Protein AF-A0A953TVZ5-F1 (afdb_monomer)

Structure (mmCIF, N/CA/C/O backbone):
data_AF-A0A953TVZ5-F1
#
_entry.id   AF-A0A953TVZ5-F1
#
loop_
_atom_site.group_PDB
_atom_site.id
_atom_site.type_symbol
_atom_site.label_atom_id
_atom_site.label_alt_id
_atom_site.label_comp_id
_atom_site.label_asym_id
_atom_site.label_entity_id
_atom_site.label_seq_id
_atom_site.pdbx_PDB_ins_code
_atom_site.Cartn_x
_atom_site.Cartn_y
_atom_site.Cartn_z
_atom_site.occupancy
_atom_site.B_iso_or_equiv
_atom_site.auth_seq_id
_atom_site.auth_comp_id
_atom_site.auth_asym_id
_atom_site.auth_atom_id
_atom_site.pdbx_PDB_model_num
ATOM 1 N N . MET A 1 1 ? -24.838 18.370 -8.145 1.00 48.75 1 MET A N 1
ATOM 2 C CA . MET A 1 1 ? -24.082 18.381 -6.867 1.00 48.75 1 MET A CA 1
ATOM 3 C C . MET A 1 1 ? -22.594 18.071 -7.115 1.00 48.75 1 MET A C 1
ATOM 5 O O . MET A 1 1 ? -22.077 17.103 -6.578 1.00 48.75 1 MET A O 1
ATOM 9 N N . ILE A 1 2 ? -21.896 18.879 -7.929 1.00 51.97 2 ILE A N 1
ATOM 10 C CA . ILE A 1 2 ? -20.473 18.679 -8.297 1.00 51.97 2 ILE A CA 1
ATOM 11 C C . ILE A 1 2 ? -19.688 19.963 -7.980 1.00 51.97 2 ILE A C 1
ATOM 13 O O . ILE A 1 2 ? -19.163 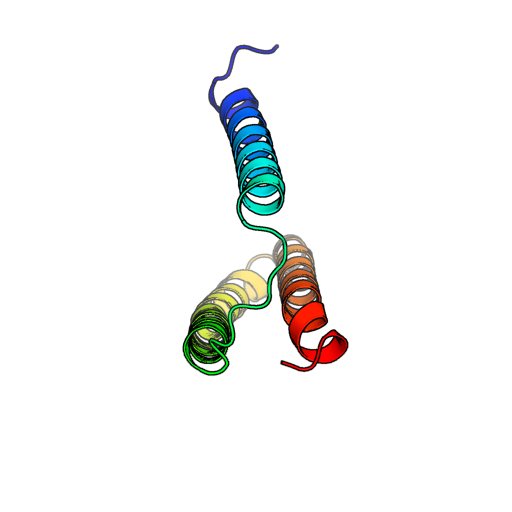20.629 -8.860 1.00 51.97 2 ILE A O 1
ATOM 17 N N . THR A 1 3 ? -19.688 20.383 -6.715 1.00 54.81 3 THR A N 1
ATOM 18 C CA . THR A 1 3 ? -18.975 21.599 -6.266 1.00 54.81 3 THR A CA 1
ATOM 19 C C . THR A 1 3 ? -18.305 21.423 -4.903 1.00 54.81 3 THR A C 1
ATOM 21 O O . THR A 1 3 ? -17.937 22.397 -4.255 1.00 54.81 3 THR A O 1
ATOM 24 N N . LYS A 1 4 ? -18.110 20.176 -4.450 1.00 62.78 4 LYS A N 1
ATOM 25 C CA . LYS A 1 4 ? -17.201 19.896 -3.336 1.00 62.78 4 LYS A CA 1
ATOM 26 C C . LYS A 1 4 ? -15.829 19.573 -3.926 1.00 62.78 4 LYS A C 1
ATOM 28 O O . LYS A 1 4 ? -15.702 18.509 -4.538 1.00 62.78 4 LYS A O 1
ATOM 33 N N . PRO A 1 5 ? -14.811 20.442 -3.762 1.00 61.53 5 PRO A N 1
ATOM 34 C CA . PRO A 1 5 ? -13.468 20.174 -4.273 1.00 61.53 5 PRO A CA 1
ATOM 35 C C . PRO A 1 5 ? -12.948 18.818 -3.779 1.00 61.53 5 PRO A C 1
ATOM 37 O O . PRO A 1 5 ? -12.294 18.115 -4.531 1.00 61.53 5 PRO A O 1
ATOM 40 N N . SER A 1 6 ? -13.367 18.365 -2.593 1.00 66.44 6 SER A N 1
ATOM 41 C CA . SER A 1 6 ? -13.027 17.048 -2.044 1.00 66.44 6 SER A CA 1
ATOM 42 C C . SER A 1 6 ? -13.471 15.835 -2.874 1.00 66.44 6 SER A C 1
ATOM 44 O O . SER A 1 6 ? -12.928 14.759 -2.663 1.00 66.44 6 SER A O 1
ATOM 46 N N . ALA A 1 7 ? -14.441 15.966 -3.785 1.00 70.25 7 ALA A N 1
ATOM 47 C CA . ALA A 1 7 ? -14.914 14.855 -4.617 1.00 70.25 7 ALA A CA 1
ATOM 48 C C . ALA A 1 7 ? -14.258 14.834 -6.007 1.00 70.25 7 ALA A C 1
ATOM 50 O O . ALA A 1 7 ? -14.025 13.764 -6.559 1.00 70.25 7 ALA A O 1
ATOM 51 N N . PHE A 1 8 ? -13.935 16.004 -6.564 1.00 78.69 8 PHE A N 1
ATOM 52 C CA . PHE A 1 8 ? -13.287 16.106 -7.875 1.00 78.69 8 PHE A CA 1
ATOM 53 C C . PHE A 1 8 ? -11.761 16.002 -7.781 1.00 78.69 8 PHE A C 1
ATOM 55 O O . PHE A 1 8 ? -11.132 15.407 -8.652 1.00 78.69 8 PHE A O 1
ATOM 62 N N . LEU A 1 9 ? -11.165 16.529 -6.705 1.00 80.31 9 LEU A N 1
ATOM 63 C CA . LEU A 1 9 ? -9.714 16.524 -6.513 1.00 80.31 9 LEU A CA 1
ATOM 64 C C . LEU A 1 9 ? -9.117 15.103 -6.493 1.00 80.31 9 LEU A C 1
ATOM 66 O O . LEU A 1 9 ? -8.136 14.892 -7.202 1.00 80.31 9 LEU A O 1
ATOM 70 N N . PRO A 1 10 ? -9.704 14.105 -5.794 1.00 82.88 10 PRO A N 1
ATOM 71 C CA . PRO A 1 10 ? -9.183 12.738 -5.816 1.00 82.88 10 PRO A CA 1
ATOM 72 C C . PRO A 1 10 ? -9.251 12.111 -7.210 1.00 82.88 10 PRO A C 1
ATOM 74 O O . PRO A 1 10 ? -8.319 11.436 -7.630 1.00 82.88 10 PRO A O 1
ATOM 77 N N . VAL A 1 11 ? -10.327 12.383 -7.956 1.00 83.19 11 VAL A N 1
ATOM 78 C CA . VAL A 1 11 ? -10.514 11.866 -9.318 1.00 83.19 11 VAL A CA 1
ATOM 79 C C . VAL A 1 11 ? -9.477 12.470 -10.265 1.00 83.19 11 VAL A C 1
ATOM 81 O O . VAL A 1 11 ? -8.810 11.739 -10.993 1.00 83.19 11 VAL A O 1
ATOM 84 N N . ALA A 1 12 ? -9.279 13.789 -10.212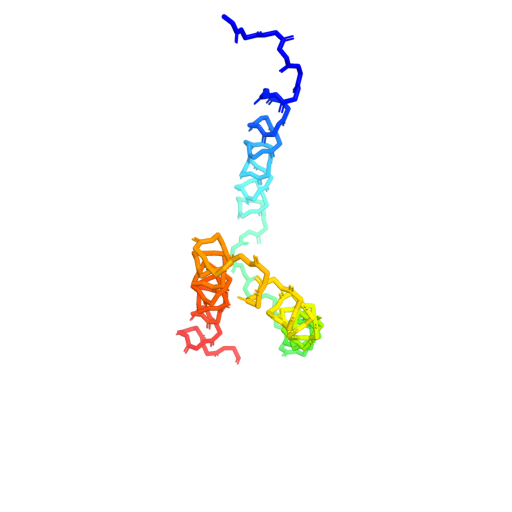 1.00 86.81 12 ALA A N 1
ATOM 85 C CA . ALA A 1 12 ? -8.251 14.472 -10.994 1.00 86.81 12 ALA A CA 1
ATOM 86 C C . ALA A 1 12 ? -6.837 13.967 -10.651 1.00 86.81 12 ALA A C 1
ATOM 88 O O . ALA A 1 12 ? -6.031 13.748 -11.554 1.00 86.81 12 ALA A O 1
ATOM 89 N N . MET A 1 13 ? -6.554 13.711 -9.369 1.00 87.00 13 MET A N 1
ATOM 90 C CA . MET A 1 13 ? -5.290 13.112 -8.927 1.00 87.00 13 MET A CA 1
ATOM 91 C C . MET A 1 13 ? -5.087 11.701 -9.492 1.00 87.00 13 MET A C 1
ATOM 93 O O . MET A 1 13 ? -3.997 11.397 -9.973 1.00 87.00 13 MET A O 1
ATOM 97 N N . SER A 1 14 ? -6.124 10.857 -9.505 1.00 88.25 14 SER A N 1
ATOM 98 C CA . SER A 1 14 ? -6.045 9.524 -10.118 1.00 88.25 14 SER A CA 1
ATOM 99 C C . SER A 1 14 ? -5.761 9.593 -11.620 1.00 88.25 14 SER A C 1
ATOM 101 O O . SER A 1 14 ? -4.893 8.873 -12.109 1.00 88.25 14 SER A O 1
ATOM 103 N N . PHE A 1 15 ? -6.431 10.487 -12.354 1.00 90.81 15 PHE A N 1
ATOM 104 C CA . PHE A 1 15 ? -6.161 10.678 -13.784 1.00 90.81 15 PHE A CA 1
ATOM 105 C C . PHE A 1 15 ? -4.746 11.202 -14.047 1.00 90.81 15 PHE A C 1
ATOM 107 O O . PHE A 1 15 ? -4.081 10.714 -14.960 1.00 90.81 15 PHE A O 1
ATOM 114 N N . ALA 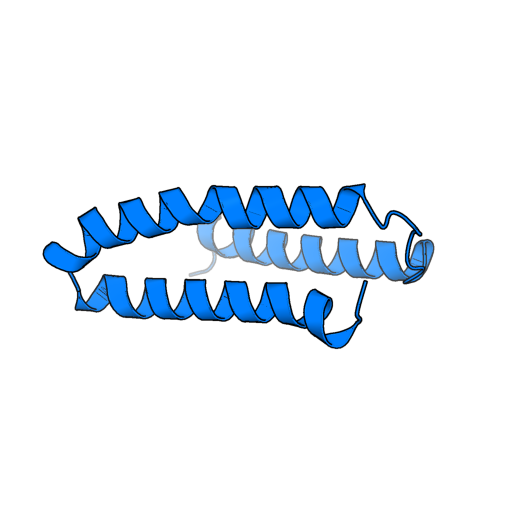A 1 16 ? -4.258 12.142 -13.235 1.00 91.25 16 ALA A N 1
ATOM 115 C CA . ALA A 1 16 ? -2.894 12.651 -13.344 1.00 91.25 16 ALA A CA 1
ATOM 116 C C . ALA A 1 16 ? -1.848 11.553 -13.079 1.00 91.25 16 ALA A C 1
ATOM 118 O O . ALA A 1 16 ? -0.855 11.462 -13.803 1.00 91.25 16 ALA A O 1
ATOM 119 N N . ALA A 1 17 ? -2.089 10.683 -12.093 1.00 85.69 17 ALA A N 1
ATOM 120 C CA . ALA A 1 17 ? -1.222 9.543 -11.807 1.00 85.69 17 ALA A CA 1
ATOM 121 C C . ALA A 1 17 ? -1.154 8.564 -12.991 1.00 85.69 17 ALA A C 1
ATOM 123 O O . ALA A 1 17 ? -0.061 8.173 -13.403 1.00 85.69 17 ALA A O 1
ATOM 124 N N . ILE A 1 18 ? -2.301 8.225 -13.593 1.00 89.69 18 ILE A N 1
ATOM 125 C CA . ILE A 1 18 ? -2.359 7.354 -14.779 1.00 89.69 18 ILE A CA 1
ATOM 126 C C . ILE A 1 18 ? -1.647 8.007 -15.968 1.00 89.69 18 ILE A C 1
ATOM 128 O O . ILE A 1 18 ? -0.837 7.357 -16.625 1.00 89.69 18 ILE A O 1
ATOM 132 N N . ALA A 1 19 ? -1.902 9.290 -16.234 1.00 89.00 19 ALA A N 1
ATOM 133 C CA . ALA A 1 19 ? -1.251 10.015 -17.323 1.00 89.00 19 ALA A CA 1
ATOM 134 C C . ALA A 1 19 ? 0.275 10.037 -17.154 1.00 89.00 19 ALA A C 1
ATOM 136 O O . ALA A 1 19 ? 1.007 9.792 -18.109 1.00 89.00 19 ALA A O 1
ATOM 137 N N . THR A 1 20 ? 0.749 10.256 -15.927 1.00 86.19 20 THR A N 1
ATOM 138 C CA . THR A 1 20 ? 2.181 10.235 -15.599 1.00 86.19 20 THR A CA 1
ATOM 139 C C . THR A 1 20 ? 2.786 8.861 -15.870 1.00 86.19 20 THR A C 1
ATOM 141 O O . THR A 1 20 ? 3.838 8.773 -16.497 1.00 86.19 20 THR A O 1
ATOM 144 N N . LEU A 1 21 ? 2.099 7.789 -15.462 1.00 81.75 21 LEU A N 1
ATOM 145 C CA . LEU A 1 21 ? 2.533 6.415 -15.712 1.00 81.75 21 LEU A CA 1
ATOM 146 C C . LEU A 1 21 ? 2.634 6.118 -17.216 1.00 81.75 21 LEU A C 1
ATOM 148 O O . LEU A 1 21 ? 3.639 5.577 -17.669 1.00 81.75 21 LEU A O 1
ATOM 152 N N . VAL A 1 22 ? 1.622 6.506 -17.998 1.00 85.12 22 VAL A N 1
ATOM 153 C CA . VAL A 1 22 ? 1.599 6.300 -19.456 1.00 85.12 22 VAL A CA 1
ATOM 154 C C . VAL A 1 22 ? 2.719 7.079 -20.141 1.00 85.12 22 VAL A C 1
ATOM 156 O O . VAL A 1 22 ? 3.421 6.514 -20.974 1.00 85.12 22 VAL A O 1
ATOM 159 N N . ILE A 1 23 ? 2.918 8.348 -19.773 1.00 87.06 23 ILE A N 1
ATOM 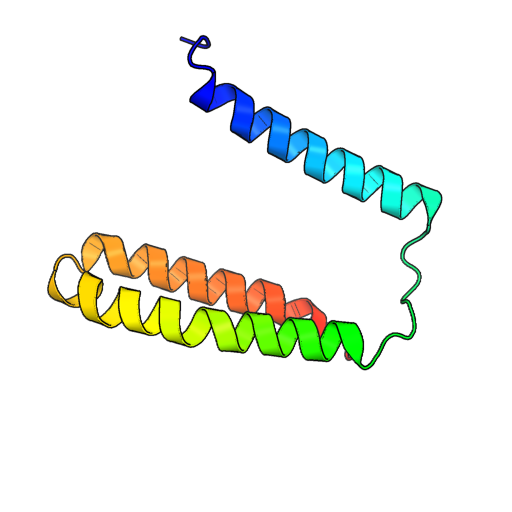160 C CA . ILE A 1 23 ? 4.001 9.183 -20.311 1.00 87.06 23 ILE A CA 1
ATOM 161 C C . ILE A 1 23 ? 5.360 8.568 -19.973 1.00 87.06 23 ILE A C 1
ATOM 163 O O . ILE A 1 23 ? 6.216 8.462 -20.847 1.00 87.06 23 ILE A O 1
ATOM 167 N N . TYR A 1 24 ? 5.552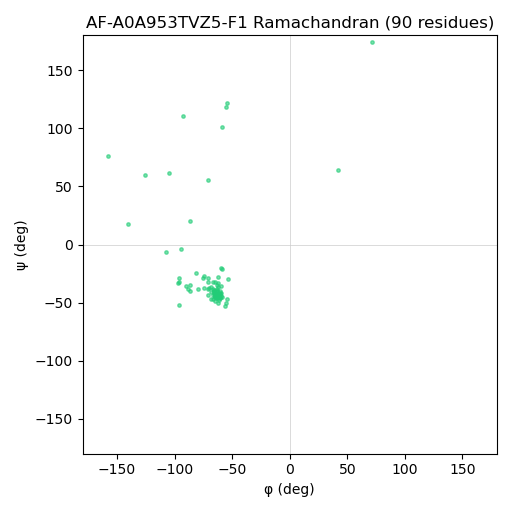 8.126 -18.730 1.00 77.81 24 TYR A N 1
ATOM 168 C CA . TYR A 1 24 ? 6.799 7.504 -18.299 1.00 77.81 24 TYR A CA 1
ATOM 169 C C . TYR A 1 24 ? 7.093 6.224 -19.093 1.00 77.81 24 TYR A C 1
ATOM 171 O O . TYR A 1 24 ? 8.180 6.082 -19.646 1.00 77.81 24 TYR A O 1
ATOM 179 N N . ILE A 1 25 ? 6.108 5.335 -19.240 1.00 80.62 25 ILE A N 1
ATOM 180 C CA . ILE A 1 25 ? 6.255 4.105 -20.032 1.00 80.62 25 ILE A CA 1
ATOM 181 C C . ILE A 1 25 ? 6.517 4.423 -21.512 1.00 80.62 25 ILE A C 1
ATOM 183 O O . ILE A 1 25 ? 7.344 3.765 -22.138 1.00 80.62 25 ILE A O 1
ATOM 187 N N . ALA A 1 26 ? 5.843 5.427 -22.078 1.00 81.12 26 ALA A N 1
ATOM 188 C CA . ALA A 1 26 ? 6.013 5.811 -23.478 1.00 81.12 26 ALA A CA 1
ATOM 189 C C . ALA A 1 26 ? 7.395 6.420 -23.768 1.00 81.12 26 ALA A C 1
ATOM 191 O O . ALA A 1 26 ? 7.946 6.187 -24.841 1.00 81.12 26 ALA A O 1
ATOM 192 N N . LEU A 1 27 ? 7.948 7.195 -22.829 1.00 78.69 27 LEU A N 1
ATOM 193 C CA . LEU A 1 27 ? 9.234 7.879 -22.998 1.00 78.69 27 LEU A CA 1
ATOM 194 C C . LEU A 1 27 ? 10.437 7.010 -22.616 1.00 78.69 27 LEU A C 1
ATOM 196 O O . LEU A 1 27 ? 11.460 7.065 -23.292 1.00 78.69 27 LEU A O 1
ATOM 200 N N . PHE A 1 28 ? 10.330 6.229 -21.541 1.00 75.69 28 PHE A N 1
ATOM 201 C CA . PHE A 1 28 ? 11.453 5.478 -20.966 1.00 75.69 28 PHE A CA 1
ATOM 202 C C . PHE A 1 28 ? 11.365 3.966 -21.226 1.00 75.69 28 PHE A C 1
ATOM 204 O O . PHE A 1 28 ? 12.313 3.232 -20.950 1.00 75.69 28 PHE A O 1
ATOM 211 N N . GLY A 1 29 ? 10.257 3.495 -21.806 1.00 69.88 29 GLY A N 1
ATOM 212 C CA . GLY A 1 29 ? 9.995 2.076 -22.013 1.00 69.88 29 GLY A CA 1
ATOM 213 C C . GLY A 1 29 ? 9.693 1.338 -20.706 1.00 69.88 29 GLY A C 1
ATOM 214 O O . GLY A 1 29 ? 9.794 1.875 -19.606 1.00 69.88 29 GLY A O 1
ATOM 215 N N . THR A 1 30 ? 9.328 0.063 -20.813 1.00 66.81 30 THR A N 1
ATOM 216 C CA . THR A 1 30 ? 9.154 -0.839 -19.658 1.00 66.81 30 THR A CA 1
ATOM 217 C C . THR A 1 30 ? 10.464 -1.516 -19.247 1.00 66.81 30 THR A C 1
ATOM 219 O O . THR A 1 30 ? 10.436 -2.582 -18.628 1.00 66.81 30 THR A O 1
ATOM 222 N N . ALA A 1 31 ? 11.612 -0.950 -19.640 1.00 52.16 31 ALA A N 1
ATOM 223 C CA . ALA A 1 31 ? 12.909 -1.568 -19.424 1.00 52.16 31 ALA A CA 1
ATOM 224 C C . ALA A 1 31 ? 13.088 -1.864 -17.930 1.00 52.16 31 ALA A C 1
ATOM 226 O O . ALA A 1 31 ? 13.056 -0.957 -17.099 1.00 52.16 31 ALA A O 1
ATOM 227 N N . ARG A 1 32 ? 13.239 -3.153 -17.592 1.00 54.31 32 ARG A N 1
ATOM 228 C CA . ARG A 1 32 ? 13.641 -3.584 -16.253 1.00 54.31 32 ARG A CA 1
ATOM 229 C C . ARG A 1 32 ? 14.995 -2.948 -15.989 1.00 54.31 32 ARG A C 1
ATOM 231 O O . ARG A 1 32 ? 16.006 -3.418 -16.506 1.00 54.31 32 ARG A O 1
ATOM 238 N N . GLN A 1 33 ? 15.011 -1.864 -15.222 1.00 55.75 33 GLN A N 1
ATOM 239 C CA . GLN A 1 33 ? 16.236 -1.414 -14.588 1.00 55.75 33 GLN A CA 1
ATOM 240 C C . GLN A 1 33 ? 16.750 -2.625 -13.799 1.00 55.75 33 GLN A C 1
ATOM 242 O O . GLN A 1 33 ? 16.008 -3.179 -12.986 1.00 55.75 33 GLN A O 1
ATOM 247 N N . ALA A 1 34 ? 17.972 -3.073 -14.086 1.00 52.59 34 ALA A N 1
ATOM 248 C CA . ALA A 1 34 ? 18.657 -4.142 -13.362 1.00 52.59 34 ALA A CA 1
ATOM 249 C C . ALA A 1 34 ? 19.065 -3.654 -11.959 1.00 52.59 34 ALA A C 1
ATOM 251 O O . ALA A 1 34 ? 20.236 -3.637 -11.600 1.00 52.59 34 ALA A O 1
ATOM 252 N N . ASP A 1 35 ? 18.091 -3.168 -11.194 1.00 57.62 35 ASP A N 1
ATOM 253 C CA . ASP A 1 35 ? 18.240 -2.737 -9.813 1.00 57.62 35 ASP A CA 1
ATOM 254 C C . ASP A 1 35 ? 17.609 -3.814 -8.920 1.00 57.62 35 ASP A C 1
ATOM 256 O O . ASP A 1 35 ? 16.606 -3.607 -8.234 1.00 57.62 35 ASP A O 1
ATOM 260 N N . GLU A 1 36 ? 18.188 -5.016 -9.022 1.00 58.53 36 GLU A N 1
ATOM 261 C CA . GLU A 1 36 ? 17.779 -6.246 -8.327 1.00 58.53 36 GLU A CA 1
ATOM 262 C C . GLU A 1 36 ? 17.805 -6.081 -6.794 1.00 58.53 36 GLU A C 1
ATOM 264 O O . GLU A 1 36 ? 17.113 -6.795 -6.073 1.00 58.53 36 GLU A O 1
ATOM 269 N N . GLY A 1 37 ? 18.558 -5.103 -6.278 1.00 66.62 37 GLY A N 1
ATOM 270 C CA . GLY A 1 37 ? 18.693 -4.848 -4.843 1.00 66.62 37 GLY A CA 1
ATOM 271 C C . GLY A 1 37 ? 17.762 -3.762 -4.311 1.00 66.62 37 GLY A C 1
ATOM 272 O O . GLY A 1 37 ? 17.052 -3.976 -3.326 1.00 66.62 37 GLY A O 1
ATOM 273 N N . THR A 1 38 ? 17.743 -2.578 -4.930 1.00 75.56 38 THR A N 1
ATOM 274 C CA . THR A 1 38 ? 17.082 -1.409 -4.321 1.00 75.56 38 THR A CA 1
ATOM 275 C C . THR A 1 38 ? 15.564 -1.553 -4.318 1.00 75.56 38 THR A C 1
ATOM 277 O O . THR A 1 38 ? 14.919 -1.293 -3.299 1.00 75.56 38 THR A O 1
ATOM 280 N N . ALA A 1 39 ? 14.983 -2.024 -5.425 1.00 72.69 39 ALA A N 1
ATOM 281 C CA . ALA A 1 39 ? 13.543 -2.247 -5.521 1.00 72.69 39 ALA A CA 1
ATOM 282 C C . ALA A 1 39 ? 13.078 -3.370 -4.580 1.00 72.69 39 ALA A C 1
ATOM 284 O O . ALA A 1 39 ? 12.050 -3.228 -3.914 1.00 72.69 39 ALA A O 1
ATOM 285 N N . ALA A 1 40 ? 13.860 -4.448 -4.467 1.00 73.19 40 ALA A N 1
ATOM 286 C CA . ALA A 1 40 ? 13.572 -5.562 -3.570 1.00 73.19 40 ALA A CA 1
ATOM 287 C C . ALA A 1 40 ? 13.629 -5.136 -2.095 1.00 73.19 40 ALA A C 1
ATOM 289 O O . ALA A 1 40 ? 12.706 -5.428 -1.333 1.00 73.19 40 ALA A O 1
ATOM 290 N N . HIS A 1 41 ? 14.654 -4.381 -1.693 1.00 77.31 41 HIS A N 1
ATOM 291 C CA . HIS A 1 41 ? 14.765 -3.866 -0.327 1.00 77.31 41 HIS A CA 1
ATOM 292 C C . HIS A 1 41 ? 13.686 -2.838 0.006 1.00 77.31 41 HIS A C 1
ATOM 294 O O . HIS A 1 41 ? 13.143 -2.853 1.112 1.00 77.31 41 HIS A O 1
ATOM 300 N N . LEU A 1 42 ? 13.323 -1.975 -0.944 1.00 82.12 42 LEU A N 1
ATOM 301 C CA . LEU A 1 42 ? 12.221 -1.038 -0.757 1.00 82.12 42 LEU A CA 1
ATOM 302 C C . LEU A 1 42 ? 10.889 -1.779 -0.602 1.00 82.12 42 LEU A C 1
ATOM 304 O O . LEU A 1 42 ? 10.113 -1.457 0.295 1.00 82.12 42 LEU A O 1
ATOM 308 N N . TRP A 1 43 ? 10.648 -2.811 -1.414 1.00 78.69 43 TRP A N 1
ATOM 309 C CA . TRP A 1 43 ? 9.480 -3.679 -1.271 1.00 78.69 43 TRP A CA 1
ATOM 310 C C . TRP A 1 43 ? 9.465 -4.381 0.091 1.00 78.69 43 TRP A C 1
ATOM 31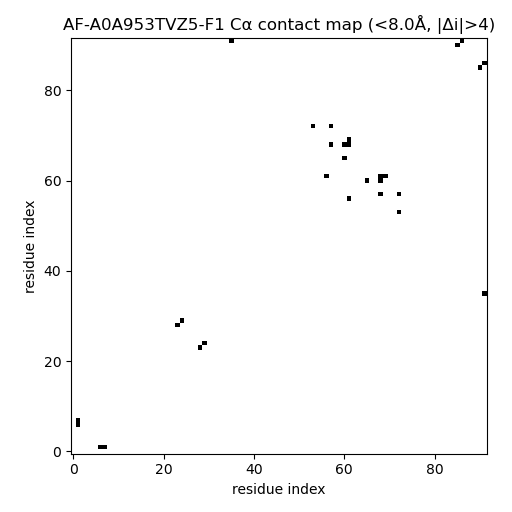2 O O . TRP A 1 43 ? 8.448 -4.336 0.778 1.00 78.69 43 TRP A O 1
ATOM 322 N N . GLN A 1 44 ? 10.592 -4.941 0.542 1.00 80.69 44 GLN A N 1
ATOM 323 C CA . GLN A 1 44 ? 10.716 -5.548 1.872 1.00 80.69 44 GLN A CA 1
ATOM 324 C C . GLN A 1 44 ? 10.424 -4.545 2.990 1.00 80.69 44 GLN A C 1
ATOM 326 O O . GLN A 1 44 ? 9.679 -4.869 3.909 1.00 80.69 44 GLN A O 1
ATOM 331 N N . LEU A 1 45 ? 10.964 -3.326 2.911 1.00 86.56 45 LEU A N 1
ATOM 332 C CA . LEU A 1 45 ? 10.746 -2.285 3.915 1.00 86.56 45 LEU A CA 1
ATOM 333 C C . LEU A 1 45 ? 9.283 -1.834 3.949 1.00 86.56 45 LEU A C 1
ATOM 335 O O . LEU A 1 45 ? 8.716 -1.673 5.028 1.00 86.56 45 LEU A O 1
ATOM 339 N N . LEU A 1 46 ? 8.657 -1.674 2.782 1.00 82.00 46 LEU A N 1
ATOM 340 C CA . LEU A 1 46 ? 7.239 -1.333 2.671 1.00 82.00 46 LEU A CA 1
ATOM 341 C C . LEU A 1 46 ? 6.358 -2.457 3.227 1.00 82.00 46 LEU A C 1
ATOM 343 O O . LEU A 1 46 ? 5.459 -2.188 4.024 1.00 82.00 46 LEU A O 1
ATOM 347 N N . MET A 1 47 ? 6.649 -3.712 2.875 1.00 82.25 47 MET A N 1
ATOM 348 C CA . MET A 1 47 ? 5.930 -4.888 3.373 1.00 82.25 47 MET A CA 1
ATOM 349 C C . MET A 1 47 ? 6.122 -5.088 4.884 1.00 82.25 47 MET A C 1
ATOM 351 O O . MET A 1 47 ? 5.166 -5.408 5.594 1.00 82.25 47 MET A O 1
ATOM 355 N N . ALA A 1 48 ? 7.330 -4.854 5.397 1.00 87.62 48 ALA A N 1
ATOM 356 C CA . ALA A 1 48 ? 7.637 -4.932 6.820 1.00 87.62 48 ALA A CA 1
ATOM 357 C C . ALA A 1 48 ? 7.008 -3.773 7.605 1.00 87.62 48 ALA A C 1
ATOM 359 O O . ALA A 1 48 ? 6.513 -3.986 8.707 1.00 87.62 48 ALA A O 1
ATOM 360 N N . GLY A 1 49 ? 6.981 -2.563 7.039 1.00 87.31 49 GLY A N 1
ATOM 361 C CA . GLY A 1 49 ? 6.428 -1.366 7.674 1.00 87.31 49 GLY A CA 1
ATOM 362 C C . GLY A 1 49 ? 4.902 -1.374 7.782 1.00 87.31 49 GLY A C 1
ATOM 363 O O . GLY A 1 49 ? 4.353 -0.874 8.763 1.00 87.31 49 GLY A O 1
ATOM 364 N N . GLN A 1 50 ? 4.198 -1.987 6.827 1.00 82.50 50 GLN A N 1
ATOM 365 C CA . GLN A 1 50 ? 2.738 -2.117 6.910 1.00 82.50 50 GLN A CA 1
ATOM 366 C C . GLN A 1 50 ? 2.283 -3.174 7.930 1.00 82.50 50 GLN A C 1
ATOM 368 O O . GLN A 1 50 ? 1.205 -3.031 8.505 1.00 82.50 50 GLN A O 1
ATOM 373 N N . ALA A 1 51 ? 3.099 -4.195 8.219 1.00 84.75 51 ALA A N 1
ATOM 374 C CA . ALA A 1 51 ? 2.765 -5.245 9.185 1.00 84.75 51 ALA A CA 1
ATOM 375 C C . ALA A 1 51 ? 2.406 -4.716 10.596 1.00 84.75 51 ALA A C 1
ATOM 377 O O . ALA A 1 51 ? 1.337 -5.079 11.096 1.00 84.75 51 ALA A O 1
ATOM 378 N N . PRO A 1 52 ? 3.195 -3.832 11.244 1.00 85.81 52 PRO A N 1
ATOM 379 C CA . PRO A 1 52 ? 2.838 -3.274 12.549 1.00 85.81 52 PRO A CA 1
ATOM 380 C C . PRO A 1 52 ? 1.601 -2.369 12.489 1.00 85.81 52 PRO A C 1
ATOM 382 O O . PRO A 1 52 ? 0.816 -2.356 13.435 1.00 85.81 52 PRO A O 1
ATOM 385 N N . ILE A 1 53 ? 1.375 -1.659 11.378 1.00 86.44 53 ILE A N 1
ATOM 386 C CA . ILE A 1 53 ? 0.189 -0.806 11.193 1.00 86.44 53 ILE A CA 1
ATOM 387 C C . ILE A 1 53 ? -1.074 -1.669 11.091 1.00 86.44 53 ILE A C 1
ATOM 389 O O . ILE A 1 53 ? -2.058 -1.409 11.786 1.00 86.44 53 ILE A O 1
ATOM 393 N N . ILE A 1 54 ? -1.036 -2.732 10.280 1.00 83.69 54 ILE A N 1
ATOM 394 C CA . ILE A 1 54 ? -2.127 -3.708 10.148 1.00 83.69 54 ILE A CA 1
ATOM 395 C C . ILE A 1 54 ? -2.388 -4.394 11.489 1.00 83.69 5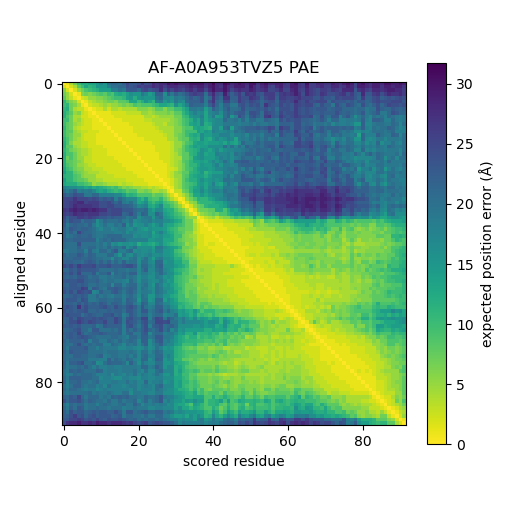4 ILE A C 1
ATOM 397 O O . ILE A 1 54 ? -3.544 -4.541 11.884 1.00 83.69 54 ILE A O 1
ATOM 401 N N . MET A 1 55 ? -1.332 -4.776 12.212 1.00 86.62 55 MET A N 1
ATOM 402 C CA . MET A 1 55 ? -1.445 -5.422 13.520 1.00 86.62 55 MET A CA 1
ATOM 403 C C . MET A 1 55 ? -2.081 -4.491 14.558 1.00 86.62 55 MET A C 1
ATOM 405 O O . MET A 1 55 ? -2.995 -4.907 15.269 1.00 86.62 55 MET A O 1
ATOM 409 N N . PHE A 1 56 ? -1.668 -3.222 14.606 1.00 87.56 56 PHE A N 1
ATOM 410 C CA . PHE A 1 56 ? -2.278 -2.216 15.475 1.00 87.56 56 PHE A CA 1
ATOM 411 C C . PHE A 1 56 ? -3.747 -1.964 15.112 1.00 87.56 56 PHE A C 1
ATOM 413 O O . PHE A 1 56 ? -4.614 -1.936 15.990 1.00 87.56 56 PHE A O 1
ATOM 420 N N . PHE A 1 57 ? -4.052 -1.830 13.817 1.00 85.75 57 PHE A N 1
ATOM 421 C CA . PHE A 1 57 ? -5.420 -1.657 13.333 1.00 85.75 57 PHE A CA 1
ATOM 422 C C . PHE A 1 57 ? -6.298 -2.861 13.687 1.00 85.75 57 PHE A C 1
ATOM 424 O O . PHE A 1 57 ? -7.402 -2.675 14.192 1.00 85.75 57 PHE A O 1
ATOM 431 N N . ALA A 1 58 ? -5.807 -4.086 13.496 1.00 85.44 58 ALA A N 1
ATOM 432 C CA . ALA A 1 58 ? -6.517 -5.299 13.882 1.00 85.44 58 ALA A CA 1
ATOM 433 C C . ALA A 1 58 ? -6.737 -5.347 15.403 1.00 85.44 58 ALA A C 1
ATOM 435 O O . ALA A 1 58 ? -7.872 -5.482 15.847 1.00 85.44 58 ALA A O 1
ATOM 436 N N . ALA A 1 59 ? -5.700 -5.143 16.216 1.00 88.81 59 ALA A N 1
ATOM 437 C CA . ALA A 1 59 ? -5.813 -5.201 17.675 1.00 88.81 59 ALA A CA 1
ATOM 438 C C . ALA A 1 59 ? -6.812 -4.178 18.246 1.00 88.81 59 ALA A C 1
ATOM 440 O O . ALA A 1 59 ? -7.524 -4.473 19.204 1.00 88.81 59 ALA A O 1
ATOM 441 N N . THR A 1 60 ? -6.898 -2.987 17.649 1.00 86.88 60 THR A N 1
ATOM 442 C CA . THR A 1 60 ? -7.783 -1.910 18.125 1.00 86.88 60 THR A CA 1
ATOM 443 C C . THR A 1 60 ? -9.183 -1.950 17.508 1.00 86.88 60 THR A C 1
ATOM 445 O O . THR A 1 60 ? -10.165 -1.642 18.187 1.00 86.88 60 THR A O 1
ATOM 448 N N . SER A 1 61 ? -9.301 -2.341 16.238 1.00 78.94 61 SER A N 1
ATOM 449 C CA . SER A 1 61 ? -10.551 -2.236 15.470 1.00 78.94 61 SER A CA 1
ATOM 450 C C . SER A 1 61 ? -11.364 -3.530 15.452 1.00 78.94 61 SER A C 1
ATOM 452 O O . SER A 1 61 ? -12.593 -3.459 15.397 1.00 78.94 61 SER A O 1
ATOM 454 N N . LEU A 1 62 ? -10.728 -4.706 15.550 1.00 79.25 62 LEU A N 1
ATOM 455 C CA . LEU A 1 62 ? -11.432 -5.998 15.571 1.00 79.25 62 LEU A CA 1
ATOM 456 C C . LEU A 1 62 ? -12.321 -6.169 16.817 1.00 79.25 62 LEU A C 1
ATOM 458 O O . LEU A 1 62 ? -13.475 -6.564 16.647 1.00 79.25 62 LEU A O 1
ATOM 462 N N . PRO A 1 63 ? -11.865 -5.824 18.043 1.00 79.19 63 PRO A N 1
ATOM 463 C CA . PRO A 1 63 ? -12.704 -5.921 19.240 1.00 79.19 63 PRO A CA 1
ATOM 464 C C . PRO A 1 63 ? -13.810 -4.863 19.274 1.00 79.19 63 PRO A C 1
ATOM 466 O O . PRO A 1 63 ? -14.860 -5.080 19.873 1.00 79.19 63 PRO A O 1
ATOM 469 N N . ARG A 1 64 ? -13.574 -3.701 18.649 1.00 83.50 64 ARG A N 1
ATOM 470 C CA . ARG A 1 64 ? -14.467 -2.542 18.744 1.00 83.50 64 ARG A CA 1
ATOM 471 C C . ARG A 1 64 ? -15.561 -2.541 17.682 1.00 83.50 64 ARG A C 1
ATOM 473 O O . ARG A 1 64 ? -16.675 -2.123 17.983 1.00 83.50 64 ARG A O 1
ATOM 480 N N . ASN A 1 65 ? -15.260 -2.957 16.448 1.00 82.94 65 ASN A N 1
ATOM 481 C CA . ASN A 1 65 ? -16.249 -2.966 15.370 1.00 82.94 65 ASN A CA 1
ATOM 482 C C . ASN A 1 65 ? -15.896 -3.956 14.233 1.00 82.94 65 ASN 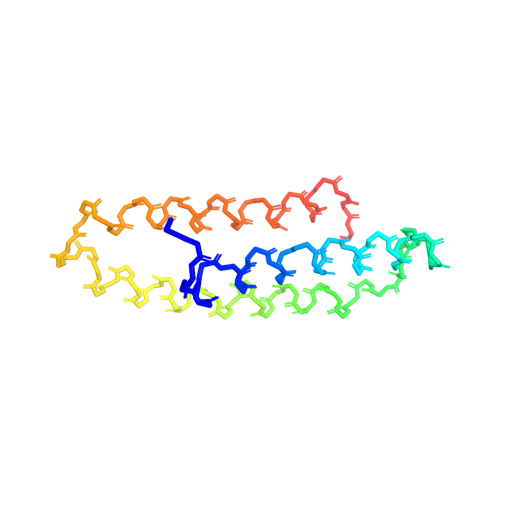A C 1
ATOM 484 O O . ASN A 1 65 ? -15.480 -3.552 13.139 1.00 82.94 65 ASN A O 1
ATOM 488 N N . PRO A 1 66 ? -16.092 -5.272 14.443 1.00 78.75 66 PRO A N 1
ATOM 489 C CA . PRO A 1 66 ? -15.619 -6.300 13.514 1.00 78.75 66 PRO A CA 1
ATOM 490 C C . PRO A 1 66 ? -16.258 -6.195 12.122 1.00 78.75 66 PRO A C 1
ATOM 492 O O . PRO A 1 66 ? -15.586 -6.434 11.124 1.00 78.75 66 PRO A O 1
ATOM 495 N N . ARG A 1 67 ? -17.524 -5.760 12.021 1.00 82.44 67 ARG A N 1
ATOM 496 C CA . ARG A 1 67 ? -18.247 -5.644 10.736 1.00 82.44 67 ARG A CA 1
ATOM 497 C C . ARG A 1 67 ? -17.624 -4.644 9.757 1.00 82.44 67 ARG A C 1
ATOM 499 O O . ARG A 1 67 ? -17.778 -4.818 8.555 1.00 82.44 67 ARG A O 1
ATOM 506 N N . GLN A 1 68 ? -16.942 -3.614 10.257 1.00 80.62 68 GLN A N 1
ATOM 507 C CA . GLN A 1 68 ? -16.229 -2.642 9.420 1.00 80.62 68 GLN A CA 1
ATOM 508 C C . GLN A 1 68 ? -14.741 -2.986 9.285 1.00 80.62 68 GLN A C 1
ATOM 510 O O . GLN A 1 68 ? -14.158 -2.752 8.232 1.00 80.62 68 GLN A O 1
ATOM 515 N N . ALA A 1 69 ? -14.130 -3.585 10.311 1.00 83.50 69 ALA A N 1
ATOM 516 C CA . ALA A 1 69 ? -12.718 -3.961 10.279 1.00 83.50 69 ALA A CA 1
ATOM 517 C C . ALA A 1 69 ? -12.426 -5.138 9.325 1.00 83.50 69 ALA A C 1
ATOM 519 O O . ALA A 1 69 ? -11.408 -5.122 8.635 1.00 83.50 69 ALA A O 1
ATOM 520 N N . LEU A 1 70 ? -13.323 -6.129 9.240 1.00 83.56 70 LEU A N 1
ATOM 521 C CA . LEU A 1 70 ? -13.183 -7.299 8.359 1.00 83.56 70 LEU A CA 1
ATOM 522 C C . LEU A 1 70 ? -13.004 -6.952 6.870 1.00 83.56 70 LEU A C 1
ATOM 524 O O . LEU A 1 70 ? -12.030 -7.427 6.287 1.00 83.56 70 LEU A O 1
ATOM 528 N N . PRO A 1 71 ? -13.868 -6.136 6.231 1.00 84.69 71 PRO A N 1
ATOM 529 C CA . PRO A 1 71 ? -13.682 -5.787 4.822 1.00 84.69 71 PRO A CA 1
ATOM 530 C C . PRO A 1 71 ? -12.407 -4.970 4.583 1.00 84.69 71 PRO A C 1
ATOM 532 O O . PRO A 1 71 ? -11.764 -5.141 3.552 1.00 84.69 71 PRO A O 1
ATOM 535 N N . VAL A 1 72 ? -11.992 -4.132 5.540 1.00 85.06 72 VAL A N 1
ATOM 536 C CA . VAL A 1 72 ? -10.735 -3.369 5.448 1.00 85.06 72 VAL A CA 1
ATOM 537 C C . VAL A 1 72 ? -9.518 -4.293 5.529 1.00 85.06 72 VAL A C 1
ATOM 539 O O . VAL A 1 72 ? -8.569 -4.124 4.768 1.00 85.06 72 VAL A O 1
ATOM 542 N N . LEU A 1 73 ? -9.542 -5.300 6.406 1.00 84.69 73 LEU A N 1
ATOM 543 C CA . LEU A 1 73 ? -8.491 -6.319 6.477 1.00 84.69 73 LEU A CA 1
ATOM 544 C C . LEU A 1 73 ? -8.463 -7.193 5.221 1.00 84.69 73 LEU A C 1
ATOM 546 O O . LEU A 1 73 ? -7.390 -7.424 4.673 1.00 84.69 73 LEU A O 1
ATOM 550 N N . ALA A 1 74 ? -9.625 -7.621 4.724 1.00 86.12 74 ALA A N 1
ATOM 551 C CA . ALA A 1 74 ? -9.724 -8.389 3.486 1.00 86.12 74 ALA A CA 1
ATOM 552 C C . ALA A 1 74 ? -9.169 -7.605 2.286 1.00 86.12 74 ALA A C 1
ATOM 554 O O . ALA A 1 74 ? -8.417 -8.157 1.483 1.00 86.12 74 ALA A O 1
ATOM 555 N N . LEU A 1 75 ? -9.478 -6.308 2.198 1.00 86.56 75 LEU A N 1
ATOM 556 C CA . LEU A 1 75 ? -8.945 -5.427 1.163 1.00 86.56 75 LEU A CA 1
ATOM 557 C C . LEU A 1 75 ? -7.426 -5.253 1.284 1.00 86.56 75 LEU A C 1
ATOM 559 O O . LEU A 1 75 ? -6.734 -5.333 0.275 1.00 86.56 75 LEU A O 1
ATOM 563 N N . GLN A 1 76 ? -6.899 -5.054 2.497 1.00 83.75 76 GLN A N 1
ATOM 564 C CA . GLN A 1 76 ? -5.452 -4.933 2.718 1.00 83.75 76 GLN A CA 1
ATOM 565 C C . GLN A 1 76 ? -4.705 -6.217 2.351 1.00 83.75 76 GLN A C 1
ATOM 567 O O . GLN A 1 76 ? -3.676 -6.154 1.684 1.00 83.75 76 GLN A O 1
ATOM 572 N N . ILE A 1 77 ? -5.247 -7.379 2.718 1.00 84.00 77 ILE A N 1
ATOM 573 C CA . ILE A 1 77 ? -4.687 -8.678 2.333 1.00 84.00 77 ILE A CA 1
ATOM 574 C C . ILE A 1 77 ? -4.729 -8.839 0.806 1.00 84.00 77 ILE A C 1
ATOM 576 O O . ILE A 1 77 ? -3.722 -9.200 0.202 1.00 84.00 77 ILE A O 1
ATOM 580 N N . GLY A 1 78 ? -5.853 -8.508 0.163 1.00 85.00 78 GLY A N 1
ATOM 581 C CA . GLY A 1 78 ? -5.980 -8.544 -1.296 1.00 85.00 78 GLY A CA 1
ATOM 582 C C . GLY A 1 78 ? -4.992 -7.614 -2.007 1.00 85.00 78 GLY A C 1
ATOM 583 O O . GLY A 1 78 ? -4.372 -8.013 -2.990 1.00 85.00 78 GLY A O 1
ATOM 584 N N . ALA A 1 79 ? -4.786 -6.405 -1.482 1.00 83.44 79 ALA A N 1
ATOM 585 C CA . ALA A 1 79 ? -3.806 -5.455 -2.000 1.00 83.44 79 ALA A CA 1
ATOM 586 C C . ALA A 1 79 ? -2.366 -5.955 -1.818 1.00 83.44 79 ALA A C 1
ATOM 588 O O . ALA A 1 79 ? -1.562 -5.833 -2.739 1.00 83.44 79 ALA A O 1
ATOM 589 N N . ALA A 1 80 ? -2.047 -6.573 -0.676 1.00 80.62 80 ALA A N 1
ATOM 590 C CA . ALA A 1 80 ? -0.745 -7.193 -0.448 1.00 80.62 80 ALA A CA 1
ATOM 591 C C . ALA A 1 80 ? -0.485 -8.335 -1.443 1.00 80.62 80 ALA A C 1
ATOM 593 O O . ALA A 1 80 ? 0.595 -8.402 -2.026 1.00 80.62 80 ALA A O 1
ATOM 594 N N . PHE A 1 81 ? -1.485 -9.180 -1.714 1.00 80.25 81 PHE A N 1
ATOM 595 C CA . PHE A 1 81 ? -1.380 -10.217 -2.745 1.00 80.25 81 PHE A CA 1
ATOM 596 C C . PHE A 1 81 ? -1.228 -9.634 -4.151 1.00 80.25 81 PHE A C 1
ATOM 598 O O . PHE A 1 81 ? -0.379 -10.098 -4.906 1.00 80.25 81 PHE A O 1
ATOM 605 N N . ALA A 1 82 ? -1.990 -8.596 -4.500 1.00 81.31 82 ALA A N 1
ATOM 606 C CA . ALA A 1 82 ? -1.850 -7.914 -5.785 1.00 81.31 82 ALA A CA 1
ATOM 607 C C . ALA A 1 82 ? -0.468 -7.253 -5.943 1.00 81.31 82 ALA A C 1
ATOM 609 O O . ALA A 1 82 ? 0.083 -7.255 -7.038 1.00 81.31 82 ALA A O 1
ATOM 610 N N . ALA A 1 83 ? 0.115 -6.738 -4.857 1.00 77.00 83 ALA A N 1
ATOM 611 C CA . ALA A 1 83 ? 1.468 -6.181 -4.839 1.00 77.00 83 ALA A CA 1
ATOM 612 C C . ALA A 1 83 ? 2.565 -7.259 -4.867 1.00 77.00 83 ALA A C 1
ATOM 614 O O . ALA A 1 83 ? 3.656 -7.012 -5.376 1.00 77.00 83 ALA A O 1
ATOM 615 N N . ALA A 1 84 ? 2.292 -8.452 -4.334 1.00 74.25 84 ALA A N 1
ATOM 616 C CA . ALA A 1 84 ? 3.199 -9.596 -4.384 1.00 74.25 84 ALA A CA 1
ATOM 617 C C . ALA A 1 84 ? 3.121 -10.352 -5.721 1.00 74.25 84 ALA A C 1
ATOM 619 O O . ALA A 1 84 ? 4.089 -10.999 -6.116 1.00 74.25 84 ALA A O 1
ATOM 620 N N . PHE A 1 85 ? 1.997 -10.261 -6.437 1.00 77.25 85 PHE A N 1
ATOM 621 C CA . PHE A 1 85 ? 1.786 -10.958 -7.705 1.00 77.25 85 PHE A CA 1
ATOM 622 C C . PHE A 1 85 ? 2.888 -10.669 -8.740 1.00 77.25 85 PHE A C 1
ATOM 624 O O . PHE A 1 85 ? 3.429 -11.630 -9.280 1.00 77.25 85 PHE A O 1
ATOM 631 N N . PRO A 1 86 ? 3.313 -9.412 -8.981 1.00 65.62 86 PRO A N 1
ATOM 632 C CA . PRO A 1 86 ? 4.419 -9.135 -9.888 1.00 65.62 86 PRO A CA 1
ATOM 633 C C . PRO A 1 86 ? 5.742 -9.754 -9.429 1.00 65.62 86 PRO A C 1
ATOM 635 O O 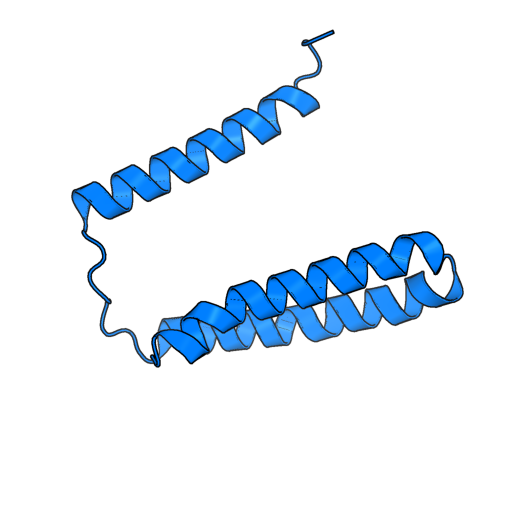. PRO A 1 86 ? 6.499 -10.224 -10.267 1.00 65.62 86 PRO A O 1
ATOM 638 N N . VAL A 1 87 ? 6.005 -9.788 -8.119 1.00 66.75 87 VAL A N 1
ATOM 639 C CA . VAL A 1 87 ? 7.245 -10.345 -7.554 1.00 66.75 87 VAL A CA 1
ATOM 640 C C . VAL A 1 87 ? 7.324 -11.850 -7.822 1.00 66.75 87 VAL A C 1
ATOM 642 O O . VAL A 1 87 ? 8.320 -12.325 -8.357 1.00 66.75 87 VAL A O 1
ATOM 645 N N . PHE A 1 88 ? 6.247 -12.592 -7.542 1.00 65.19 88 PHE A N 1
ATOM 646 C CA . PHE A 1 88 ? 6.205 -14.041 -7.777 1.00 65.19 88 PHE A CA 1
ATOM 647 C C . PHE A 1 88 ? 6.068 -14.417 -9.256 1.00 65.19 88 PHE A C 1
ATOM 649 O O . PHE A 1 88 ? 6.640 -15.412 -9.691 1.00 65.19 88 PHE A O 1
ATOM 656 N N . TYR A 1 89 ? 5.296 -13.654 -10.032 1.00 63.38 89 TYR A N 1
ATOM 657 C CA . TYR A 1 89 ? 5.017 -13.979 -11.432 1.00 63.38 89 TYR A CA 1
ATOM 658 C C . TYR A 1 89 ? 6.161 -13.581 -12.370 1.00 63.38 89 TYR A C 1
ATOM 660 O O . TYR A 1 89 ? 6.459 -14.306 -13.316 1.00 63.38 89 TYR A O 1
ATOM 668 N N . PHE A 1 90 ? 6.811 -12.438 -12.127 1.00 64.06 90 PHE A N 1
ATOM 669 C CA . PHE A 1 90 ? 7.901 -11.957 -12.981 1.00 64.06 90 PHE A CA 1
ATOM 670 C C . PHE A 1 90 ? 9.299 -12.357 -12.505 1.00 64.06 90 PHE A C 1
ATOM 672 O O . PHE A 1 90 ? 10.240 -12.084 -13.255 1.00 64.06 90 PHE A O 1
ATOM 679 N N . ASN A 1 91 ? 9.399 -13.020 -11.342 1.00 47.88 91 ASN A N 1
ATOM 680 C CA . ASN A 1 91 ? 10.610 -13.602 -10.759 1.00 47.88 91 ASN A CA 1
ATOM 681 C C . ASN A 1 91 ? 11.821 -12.662 -10.912 1.00 47.88 91 ASN A C 1
ATOM 683 O O . ASN A 1 91 ? 12.740 -12.940 -11.683 1.00 47.88 91 ASN A O 1
ATOM 687 N N . PHE A 1 92 ? 11.727 -11.498 -10.262 1.00 50.75 92 PHE A N 1
ATOM 688 C CA . PHE A 1 92 ? 12.863 -10.593 -10.065 1.00 50.75 92 PHE A CA 1
ATOM 689 C C . PHE A 1 92 ? 13.826 -11.181 -9.034 1.00 50.75 92 PHE A C 1
ATOM 691 O O . PHE A 1 92 ? 13.325 -11.797 -8.064 1.00 50.75 92 PHE A O 1
#

Mean predicted aligned error: 13.13 Å

Radius of gyration: 17.89 Å; Cα contacts (8 Å, |Δi|>4): 15; chains: 1; bounding box: 43×36×43 Å

Sequence (92 aa):
MITKPSAFLPVAMSFAAIATLVIYIALFGTARQADEGTAAHLWQLLMAGQAPIIMFFAATSLPRNPRQALPVLALQIGAAFAAAFPVFYFNF

Foldseek 3Di:
DPPDCVVVVVVVVVVVVVVVVVVCCVPVNPDPPPCVDPVVVVLVCVVVVVVVVLVVLCVPPCVPPVPVNVVVNVVVVVVNCVVCCCCVVVVD

Solvent-accessible surface area (backbone atoms only — not comparable to full-atom values): 5416 Å² total; per-residue (Å²): 142,89,80,55,65,83,67,52,50,60,54,53,50,52,52,52,51,52,51,50,51,50,52,47,40,73,74,66,46,84,68,79,72,90,50,78,58,62,58,51,51,50,49,50,51,53,58,57,58,47,48,62,53,52,50,51,48,46,71,61,32,44,84,73,42,43,85,64,37,50,61,53,50,53,48,51,52,50,50,51,49,61,65,43,43,60,51,71,74,67,63,118

pLDDT: mean 77.16, std 11.22, range [47.88, 91.25]

Secondary structure (DSSP, 8-state):
----HHHHHHHHHHHHHHHHHHHHHHHH-S-----TTHHHHHHHHHHHHHHHHHHHHHHHHTTT-HHHHHHHHHHHHHHHHHHHHHHHHHT-